Protein AF-A0A2K8KL99-F1 (afdb_monomer_lite)

Sequence (69 aa):
MTAQKKTTDGPITTEELARTPEYNDMIRQQMADEISAYLQLGGAVTEVKQGHRADPPRKPENRYGSRPL

Organism: NCBI:txid1336806

Radius of gyration: 26.5 Å; chains: 1; bounding box: 46×30×82 Å

Structure (mmCIF, N/CA/C/O backbone):
data_AF-A0A2K8KL99-F1
#
_entry.id   AF-A0A2K8KL99-F1
#
loop_
_atom_site.group_PDB
_atom_site.id
_atom_site.type_symbol
_atom_site.label_atom_id
_atom_site.label_alt_id
_atom_site.label_comp_id
_atom_site.label_asym_id
_atom_site.label_entity_id
_atom_site.label_seq_id
_atom_site.pdbx_PDB_ins_code
_atom_site.Cartn_x
_atom_site.Cartn_y
_atom_site.Cartn_z
_atom_site.occupancy
_atom_site.B_iso_or_equiv
_atom_site.auth_seq_id
_atom_site.auth_comp_id
_atom_site.auth_asym_id
_atom_site.auth_atom_id
_atom_site.pdbx_PDB_model_num
ATOM 1 N N . MET A 1 1 ? -3.917 -12.105 45.436 1.00 47.09 1 MET A N 1
ATOM 2 C CA . MET A 1 1 ? -3.073 -11.114 44.739 1.00 47.09 1 MET A CA 1
ATOM 3 C C . MET A 1 1 ? -3.989 -10.169 43.986 1.00 47.09 1 MET A C 1
ATOM 5 O O . MET A 1 1 ? -4.592 -10.582 43.007 1.00 47.09 1 MET A O 1
ATOM 9 N N . THR A 1 2 ? -4.180 -8.954 44.487 1.00 42.84 2 THR A N 1
ATOM 10 C CA . THR A 1 2 ? -5.087 -7.957 43.900 1.00 42.84 2 THR A CA 1
ATOM 11 C C . THR A 1 2 ? -4.235 -6.920 43.176 1.00 42.84 2 THR A C 1
ATOM 13 O O . THR A 1 2 ? -3.527 -6.145 43.814 1.00 42.84 2 THR A O 1
ATOM 16 N N . ALA A 1 3 ? -4.237 -6.953 41.841 1.00 50.84 3 ALA A N 1
ATOM 17 C CA . ALA A 1 3 ? -3.517 -5.982 41.025 1.00 50.84 3 ALA A CA 1
ATOM 18 C C . ALA A 1 3 ? -4.271 -4.643 41.040 1.00 50.84 3 ALA A C 1
ATOM 20 O O . ALA A 1 3 ? -5.404 -4.545 40.571 1.00 50.84 3 ALA A O 1
ATOM 21 N N . GLN A 1 4 ? -3.640 -3.625 41.620 1.00 46.56 4 GLN A N 1
ATOM 22 C CA . GLN A 1 4 ? -4.106 -2.240 41.622 1.00 46.56 4 GLN A CA 1
ATOM 23 C C . GLN A 1 4 ? -4.079 -1.704 40.180 1.00 46.56 4 GLN A C 1
ATOM 25 O O . GLN A 1 4 ? -3.020 -1.678 39.551 1.00 46.56 4 GLN A O 1
ATOM 30 N N . LYS A 1 5 ? -5.227 -1.271 39.643 1.00 53.25 5 LYS A N 1
ATOM 31 C CA . LYS A 1 5 ? -5.267 -0.483 38.403 1.00 53.25 5 LYS A CA 1
ATOM 32 C C . LYS A 1 5 ? -4.743 0.914 38.727 1.00 53.25 5 LYS A C 1
ATOM 34 O O . LYS A 1 5 ? -5.402 1.666 39.437 1.00 53.25 5 LYS A O 1
ATOM 39 N N . LYS A 1 6 ? -3.548 1.245 38.240 1.00 49.06 6 LYS A N 1
ATOM 40 C CA . LYS A 1 6 ? -2.966 2.582 38.375 1.00 49.06 6 LYS A CA 1
ATOM 41 C C . LYS A 1 6 ? -3.738 3.538 37.463 1.00 49.06 6 LYS A C 1
ATOM 43 O O . LYS A 1 6 ? -3.591 3.483 36.247 1.00 49.06 6 LYS A O 1
ATOM 48 N N . THR A 1 7 ? -4.593 4.369 38.044 1.00 56.81 7 THR A N 1
ATOM 49 C CA . THR A 1 7 ? -5.161 5.549 37.385 1.00 56.81 7 THR A CA 1
ATOM 50 C C . THR A 1 7 ? -4.039 6.569 37.198 1.00 56.81 7 THR A C 1
ATOM 52 O O . THR A 1 7 ? -3.553 7.142 38.172 1.00 56.81 7 THR A O 1
ATOM 55 N N . THR A 1 8 ? -3.576 6.737 35.960 1.00 59.09 8 THR A N 1
ATOM 56 C CA . THR A 1 8 ? -2.587 7.755 35.583 1.00 59.09 8 THR A CA 1
ATOM 57 C C . THR A 1 8 ? -3.339 8.967 35.027 1.00 59.09 8 THR A C 1
ATOM 59 O O . THR A 1 8 ? -3.661 8.996 33.845 1.00 59.09 8 THR A O 1
ATOM 62 N N . ASP A 1 9 ? -3.630 9.952 35.882 1.00 62.66 9 ASP A N 1
ATOM 63 C CA . ASP A 1 9 ? -4.108 11.293 35.493 1.00 62.66 9 ASP A CA 1
ATOM 64 C C . ASP A 1 9 ? -2.910 12.151 35.040 1.00 62.66 9 ASP A C 1
ATOM 66 O O . ASP A 1 9 ? -2.424 13.034 35.746 1.00 62.66 9 ASP A O 1
ATOM 70 N N . GLY A 1 10 ? -2.359 11.830 33.872 1.00 64.75 10 GLY A N 1
ATOM 71 C CA . GLY A 1 10 ? -1.295 12.595 33.220 1.00 64.75 10 GLY A CA 1
ATOM 72 C C . GLY A 1 10 ? -1.524 12.637 31.710 1.00 64.75 10 GLY A C 1
ATOM 73 O O . GLY A 1 10 ? -2.279 11.806 31.201 1.00 64.75 10 GLY A O 1
ATOM 74 N N . PRO A 1 11 ? -0.921 13.590 30.971 1.00 60.62 11 PRO A N 1
ATOM 75 C CA . PRO A 1 11 ? -1.045 13.611 29.520 1.00 60.62 11 PRO A CA 1
ATOM 76 C C . PRO A 1 11 ? -0.520 12.285 28.965 1.00 60.62 11 PRO A C 1
ATOM 78 O O . PRO A 1 11 ? 0.657 11.963 29.127 1.00 60.62 11 PRO A O 1
ATOM 81 N N . ILE A 1 12 ? -1.420 11.509 28.357 1.00 60.91 12 ILE A N 1
ATOM 82 C CA . ILE A 1 12 ? -1.103 10.206 27.775 1.00 60.91 12 ILE A CA 1
ATOM 83 C C . ILE A 1 12 ? -0.034 10.445 26.714 1.00 60.91 12 ILE A C 1
ATOM 85 O O . ILE A 1 12 ? -0.241 11.199 25.760 1.00 60.91 12 ILE A O 1
ATOM 89 N N . THR A 1 13 ? 1.130 9.835 26.900 1.00 70.81 13 THR A N 1
ATOM 90 C CA . THR A 1 13 ? 2.199 9.912 25.905 1.00 70.81 13 THR A CA 1
ATOM 91 C C . THR A 1 13 ? 1.778 9.152 24.645 1.00 70.81 13 THR A C 1
ATOM 93 O O . THR A 1 13 ? 1.043 8.166 24.722 1.00 70.81 13 THR A O 1
ATOM 96 N N . THR A 1 14 ? 2.239 9.574 23.464 1.00 70.69 14 THR A N 1
ATOM 97 C CA . THR A 1 14 ? 1.886 8.928 22.183 1.00 70.69 14 THR A CA 1
ATOM 98 C C . THR A 1 14 ? 2.152 7.417 22.198 1.00 70.69 14 THR A C 1
ATOM 100 O O . THR A 1 14 ? 1.385 6.642 21.631 1.00 70.69 14 THR A O 1
ATOM 103 N N . GLU A 1 15 ? 3.200 6.979 22.903 1.00 72.44 15 GLU A N 1
ATOM 104 C CA . GLU A 1 15 ? 3.545 5.562 23.052 1.00 72.44 15 GLU A CA 1
ATOM 105 C C . GLU A 1 15 ? 2.556 4.766 23.912 1.00 72.44 15 GLU A C 1
ATOM 107 O O . GLU A 1 15 ? 2.353 3.575 23.672 1.00 72.44 15 GLU A O 1
ATOM 112 N N . GLU A 1 16 ? 1.953 5.390 24.922 1.00 72.94 16 GLU A N 1
ATOM 113 C CA . GLU A 1 16 ? 0.935 4.754 25.760 1.00 72.94 16 GLU A CA 1
ATOM 114 C C . GLU A 1 16 ? -0.407 4.695 25.035 1.00 72.94 16 GLU A C 1
ATOM 116 O O . GLU A 1 16 ? -1.068 3.657 25.073 1.00 72.94 16 GLU A O 1
ATOM 121 N N . LEU A 1 17 ? -0.765 5.752 24.295 1.00 73.56 17 LEU A N 1
ATOM 122 C CA . LEU A 1 17 ? -1.964 5.769 23.457 1.00 73.56 17 LEU A CA 1
ATOM 123 C C . LEU A 1 17 ? -1.902 4.667 22.389 1.00 73.56 17 LEU A C 1
ATOM 125 O O . LEU A 1 17 ? -2.871 3.932 22.208 1.00 73.56 17 LEU A O 1
ATOM 129 N N . ALA A 1 18 ? -0.734 4.474 21.767 1.00 74.00 18 ALA A N 1
ATOM 130 C CA . ALA A 1 18 ? -0.512 3.438 20.759 1.00 74.00 18 ALA A CA 1
ATOM 131 C C . ALA A 1 18 ? -0.678 1.997 21.281 1.00 74.00 18 ALA A C 1
ATOM 133 O O . ALA A 1 18 ? -0.957 1.081 20.508 1.00 74.00 18 ALA A O 1
ATOM 134 N N . ARG A 1 19 ? -0.534 1.773 22.594 1.00 78.25 19 ARG A N 1
ATOM 135 C CA . ARG A 1 19 ? -0.732 0.453 23.222 1.00 78.25 19 ARG A CA 1
ATOM 136 C C . ARG A 1 19 ? -2.188 0.172 23.577 1.00 78.25 19 ARG A C 1
ATOM 138 O O . ARG A 1 19 ? -2.503 -0.951 23.972 1.00 78.25 19 ARG A O 1
ATOM 145 N N . THR A 1 20 ? -3.072 1.160 23.459 1.00 86.31 20 THR A N 1
ATOM 146 C CA . THR A 1 20 ? -4.495 0.961 23.736 1.00 86.31 20 THR A CA 1
ATOM 147 C C . THR A 1 20 ? -5.174 0.206 22.585 1.00 86.31 20 THR A C 1
ATOM 149 O O . THR A 1 20 ? -4.814 0.383 21.417 1.00 86.31 20 THR A O 1
ATOM 152 N N . PRO A 1 21 ? -6.157 -0.663 22.873 1.00 88.38 21 PRO A N 1
ATOM 153 C CA . PRO A 1 21 ? -6.913 -1.351 21.828 1.00 88.38 21 PRO A CA 1
ATOM 154 C C . PRO A 1 21 ? -7.689 -0.370 20.935 1.00 88.38 21 PRO A C 1
ATOM 156 O O . PRO A 1 21 ? -7.711 -0.561 19.724 1.00 88.38 21 PRO A O 1
ATOM 159 N N . GLU A 1 22 ? -8.219 0.716 21.504 1.00 88.50 22 GLU A N 1
ATOM 160 C CA . GLU A 1 22 ? -8.998 1.730 20.777 1.00 88.50 22 GLU A CA 1
ATOM 161 C C . GLU A 1 22 ? -8.178 2.429 19.686 1.00 88.50 22 GLU A C 1
ATOM 163 O O . GLU A 1 22 ? -8.645 2.585 18.558 1.00 88.50 22 GLU A O 1
ATOM 168 N N . TYR A 1 23 ? -6.924 2.789 19.978 1.00 88.56 23 TYR A N 1
ATOM 169 C CA . TYR A 1 23 ? -6.039 3.380 18.975 1.00 88.56 23 TYR A CA 1
ATOM 170 C C . TYR A 1 23 ? -5.743 2.404 17.829 1.00 88.56 23 TYR A C 1
ATOM 172 O O . TYR A 1 23 ? -5.737 2.793 16.663 1.00 88.56 23 TYR A O 1
ATOM 180 N N . ASN A 1 24 ? -5.551 1.117 18.138 1.00 88.75 24 ASN A N 1
ATOM 181 C CA . ASN A 1 24 ? -5.362 0.094 17.110 1.00 88.75 24 ASN A CA 1
ATOM 182 C C . ASN A 1 24 ? -6.604 -0.064 16.222 1.00 88.75 24 ASN A C 1
ATOM 184 O O . ASN A 1 24 ? -6.466 -0.254 15.016 1.00 88.75 24 ASN A O 1
ATOM 188 N N . ASP A 1 25 ? -7.805 0.021 16.796 1.00 93.31 25 ASP A N 1
ATOM 189 C CA . ASP A 1 25 ? -9.054 -0.035 16.034 1.00 93.31 25 ASP A CA 1
ATOM 190 C C . ASP A 1 25 ? -9.220 1.180 15.119 1.00 93.31 25 ASP A C 1
ATOM 192 O O . ASP A 1 25 ? -9.576 1.015 13.952 1.00 93.31 25 ASP A O 1
ATOM 196 N N . MET A 1 26 ? -8.865 2.377 15.594 1.00 92.81 26 MET A N 1
ATOM 197 C CA . MET A 1 26 ? -8.856 3.590 14.773 1.00 92.81 26 MET A CA 1
ATOM 198 C C . MET A 1 26 ? -7.909 3.454 13.572 1.00 92.81 26 MET A C 1
ATOM 200 O O . MET A 1 26 ? -8.294 3.744 12.441 1.00 92.81 26 MET A O 1
ATOM 204 N N . ILE A 1 27 ? -6.691 2.948 13.791 1.00 93.44 27 ILE A N 1
ATOM 205 C CA . ILE A 1 27 ? -5.714 2.716 12.716 1.00 93.44 27 ILE A CA 1
ATOM 206 C C . ILE A 1 27 ? -6.223 1.673 11.711 1.00 93.44 27 ILE A C 1
ATOM 208 O O . ILE A 1 27 ? -6.062 1.850 10.504 1.00 93.44 27 ILE A O 1
ATOM 212 N N . ARG A 1 28 ? -6.867 0.595 12.179 1.00 94.50 28 ARG A N 1
ATOM 213 C CA . ARG A 1 28 ? -7.468 -0.420 11.294 1.00 94.50 28 ARG A CA 1
ATOM 214 C C . ARG A 1 28 ? -8.579 0.167 10.428 1.00 94.50 28 ARG A C 1
ATOM 216 O O . ARG A 1 28 ? -8.646 -0.171 9.251 1.00 94.50 28 ARG A O 1
ATOM 223 N N . GLN A 1 29 ? -9.431 1.021 10.995 1.00 96.44 29 GLN A N 1
ATOM 224 C CA . GLN A 1 29 ? -10.494 1.702 10.252 1.00 96.44 29 GLN A CA 1
ATOM 225 C C . GLN A 1 29 ? -9.912 2.633 9.189 1.00 96.44 29 GLN A C 1
ATOM 227 O O . GLN A 1 29 ? -10.263 2.503 8.021 1.00 96.44 29 GLN A O 1
ATOM 232 N N . GLN A 1 30 ? -8.946 3.477 9.563 1.00 96.25 30 GLN A N 1
ATOM 233 C CA . GLN A 1 30 ? -8.266 4.361 8.617 1.00 96.25 30 GLN A CA 1
ATOM 234 C C . GLN A 1 30 ? -7.629 3.573 7.460 1.00 96.25 30 GLN A C 1
ATOM 236 O O . GLN A 1 30 ? -7.823 3.909 6.294 1.00 96.25 30 GLN A O 1
ATOM 241 N N . MET A 1 31 ? -6.910 2.490 7.765 1.00 95.06 31 MET A N 1
ATOM 242 C CA . MET A 1 31 ? -6.305 1.632 6.744 1.00 95.06 31 MET A CA 1
ATOM 243 C C . MET A 1 31 ? -7.363 0.995 5.828 1.00 95.06 31 MET A C 1
ATOM 245 O O . MET A 1 31 ? -7.144 0.885 4.622 1.00 95.06 31 MET A O 1
ATOM 249 N N . ALA A 1 32 ? -8.508 0.574 6.372 1.00 95.44 32 ALA A N 1
ATOM 250 C CA . ALA A 1 32 ? -9.601 0.017 5.579 1.00 95.44 32 ALA A CA 1
ATOM 251 C C . ALA A 1 32 ? -10.188 1.053 4.605 1.00 95.44 32 ALA A C 1
ATOM 253 O O . ALA A 1 32 ? -10.420 0.726 3.437 1.00 95.44 32 ALA A O 1
ATOM 254 N N . ASP A 1 33 ? -10.355 2.299 5.052 1.00 96.44 33 ASP A N 1
ATOM 255 C CA . ASP A 1 33 ? -10.834 3.401 4.216 1.00 96.44 33 ASP A CA 1
ATOM 256 C C . ASP A 1 33 ? -9.848 3.702 3.080 1.00 96.44 33 ASP A C 1
ATOM 258 O O . ASP A 1 33 ? -10.245 3.781 1.914 1.00 96.44 33 ASP A O 1
ATOM 262 N N . GLU A 1 34 ? -8.551 3.777 3.386 1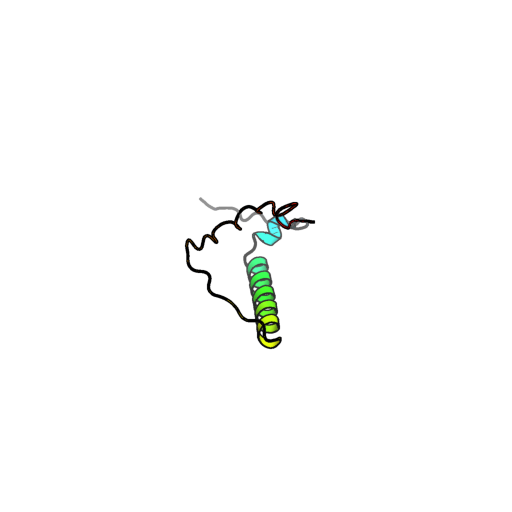.00 94.62 34 GLU A N 1
ATOM 263 C CA . GLU A 1 34 ? -7.487 3.996 2.400 1.00 94.62 34 GLU A CA 1
ATOM 264 C C . GLU A 1 34 ? -7.433 2.879 1.344 1.00 94.62 34 GLU A C 1
ATOM 266 O O . GLU A 1 34 ? -7.344 3.156 0.144 1.00 94.62 34 GLU A O 1
ATOM 271 N N . ILE A 1 35 ? -7.553 1.614 1.766 1.00 93.81 35 ILE A N 1
ATOM 272 C CA . ILE A 1 35 ? -7.630 0.467 0.850 1.00 93.81 35 ILE A CA 1
ATOM 273 C C . ILE A 1 35 ? -8.863 0.585 -0.047 1.00 93.81 35 ILE A C 1
ATOM 275 O O . ILE A 1 35 ? -8.767 0.370 -1.256 1.00 93.81 35 ILE A O 1
ATOM 279 N N . SER A 1 36 ? -10.017 0.941 0.519 1.00 92.69 36 SER A N 1
ATOM 280 C CA . SER A 1 36 ? -11.253 1.078 -0.252 1.00 92.69 36 SER A CA 1
ATOM 281 C C . SER A 1 36 ? -11.136 2.164 -1.328 1.00 92.69 36 SER A C 1
ATOM 283 O O . SER A 1 36 ? -11.504 1.925 -2.480 1.00 92.69 36 SER A O 1
ATOM 285 N N . ALA A 1 37 ? -10.534 3.309 -0.994 1.00 95.69 37 ALA A N 1
ATOM 286 C CA . ALA A 1 37 ? -10.291 4.402 -1.926 1.00 95.69 37 ALA A CA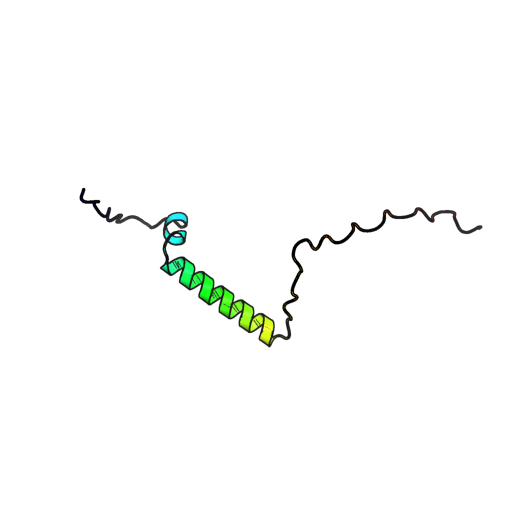 1
ATOM 287 C C . ALA A 1 37 ? -9.311 3.992 -3.037 1.00 95.69 37 ALA A C 1
ATOM 289 O O . ALA A 1 37 ? -9.553 4.269 -4.212 1.00 95.69 37 ALA A O 1
ATOM 290 N N . TYR A 1 38 ? -8.237 3.274 -2.691 1.00 94.12 38 TYR A N 1
ATOM 291 C CA . TYR A 1 38 ? -7.275 2.751 -3.663 1.00 94.12 38 TYR A CA 1
ATOM 292 C C . TYR A 1 38 ? -7.934 1.815 -4.685 1.00 94.12 38 TYR A C 1
ATOM 294 O O . TYR A 1 38 ? -7.695 1.942 -5.887 1.00 94.12 38 TYR A O 1
ATOM 302 N N . LEU A 1 39 ? -8.805 0.914 -4.222 1.00 93.50 39 LEU A N 1
ATOM 303 C CA . LEU A 1 39 ? -9.544 -0.002 -5.094 1.00 93.50 39 LEU A CA 1
ATOM 304 C C . LEU A 1 39 ? -10.561 0.738 -5.978 1.00 93.50 39 LEU A C 1
ATOM 306 O O . LEU A 1 39 ? -10.684 0.422 -7.160 1.00 93.50 39 LEU A O 1
ATOM 310 N N . GLN A 1 40 ? -11.257 1.750 -5.447 1.00 94.06 40 GLN A N 1
ATOM 311 C CA . GLN A 1 40 ? -12.210 2.566 -6.217 1.00 94.06 40 GLN A CA 1
ATOM 312 C C . GLN A 1 40 ? -11.541 3.379 -7.331 1.00 94.06 40 GLN A C 1
ATOM 314 O O . GLN A 1 40 ? -12.123 3.553 -8.399 1.00 94.06 40 GLN A O 1
ATOM 319 N N . LEU A 1 41 ? -10.307 3.838 -7.112 1.00 94.69 41 LEU A N 1
ATOM 320 C CA . LEU A 1 41 ? -9.502 4.540 -8.115 1.00 94.69 41 LEU A CA 1
ATOM 321 C C . LEU A 1 41 ? -8.960 3.611 -9.221 1.00 94.69 41 LEU A C 1
ATOM 323 O O . LEU A 1 41 ? -8.259 4.077 -10.118 1.00 94.69 41 LEU A O 1
ATOM 327 N N . GLY A 1 42 ? -9.279 2.312 -9.179 1.00 91.50 42 GLY A N 1
ATOM 328 C CA . GLY A 1 42 ? -8.813 1.316 -10.145 1.00 91.50 42 GLY A CA 1
ATOM 329 C C . GLY A 1 42 ? -7.456 0.701 -9.795 1.00 91.50 42 GLY A C 1
ATOM 330 O O . GLY A 1 42 ? -6.835 0.066 -10.648 1.00 91.50 42 GLY A O 1
ATOM 331 N N . GLY A 1 43 ? -6.980 0.885 -8.559 1.00 90.38 43 GLY A N 1
ATOM 332 C CA . GLY A 1 43 ? -5.818 0.178 -8.034 1.00 90.38 43 GLY A CA 1
ATOM 333 C C . GLY A 1 43 ? -6.069 -1.329 -7.929 1.00 90.38 43 GLY A C 1
ATOM 334 O O . GLY A 1 43 ? -7.194 -1.776 -7.708 1.00 90.38 43 GLY A O 1
ATOM 335 N N . ALA A 1 44 ? -5.011 -2.128 -8.076 1.00 91.06 44 ALA A N 1
ATOM 336 C CA . ALA A 1 44 ? -5.086 -3.585 -8.010 1.00 91.06 44 ALA A CA 1
ATOM 337 C C . ALA A 1 44 ? -4.082 -4.125 -6.990 1.00 91.06 44 ALA A C 1
ATOM 339 O O . ALA A 1 44 ? -2.899 -3.784 -7.018 1.00 91.06 44 ALA A O 1
ATOM 340 N N . VAL A 1 45 ? -4.551 -4.996 -6.097 1.00 87.19 45 VAL A N 1
ATOM 341 C CA . VAL A 1 45 ? -3.680 -5.708 -5.157 1.00 87.19 45 VAL A CA 1
ATOM 342 C C . VAL A 1 45 ? -3.098 -6.923 -5.870 1.00 87.19 45 VAL A C 1
ATOM 344 O O . VAL A 1 45 ? -3.831 -7.730 -6.439 1.00 87.19 45 VAL A O 1
ATOM 347 N N . THR A 1 46 ? -1.773 -7.049 -5.846 1.00 89.31 46 THR A N 1
ATOM 348 C CA . THR A 1 46 ? -1.068 -8.203 -6.413 1.00 89.31 46 THR A CA 1
ATOM 349 C C . THR A 1 46 ? -0.632 -9.138 -5.296 1.00 89.31 46 THR A C 1
ATOM 351 O O . THR A 1 46 ? -0.036 -8.717 -4.305 1.00 89.31 46 THR A O 1
ATOM 354 N N . GLU A 1 47 ? -0.947 -10.422 -5.439 1.00 89.50 47 GLU A N 1
ATOM 355 C CA . GLU A 1 47 ? -0.474 -11.443 -4.511 1.00 89.50 47 GLU A CA 1
ATOM 356 C C . GLU A 1 47 ? 0.990 -11.772 -4.821 1.00 89.50 47 GLU A C 1
ATOM 358 O O . GLU A 1 47 ? 1.329 -12.221 -5.919 1.00 89.50 47 GLU A O 1
ATOM 363 N N . VAL A 1 48 ? 1.871 -11.561 -3.843 1.00 85.94 48 VAL A N 1
ATOM 364 C CA . VAL A 1 48 ? 3.283 -11.934 -3.947 1.00 85.94 48 VAL A CA 1
ATOM 365 C C . VAL A 1 48 ? 3.484 -13.263 -3.230 1.00 85.94 48 VAL A C 1
ATOM 367 O O . VAL A 1 48 ? 3.278 -13.371 -2.022 1.00 85.94 48 VAL A O 1
ATOM 370 N N . LYS A 1 49 ? 3.907 -14.287 -3.977 1.00 88.00 49 LYS A N 1
ATOM 371 C CA . LYS A 1 49 ? 4.184 -15.613 -3.412 1.00 88.00 49 LYS A CA 1
ATOM 372 C C . LYS A 1 49 ? 5.285 -15.539 -2.355 1.00 88.00 49 LYS A C 1
ATOM 374 O O . LYS A 1 49 ? 6.276 -14.821 -2.511 1.00 88.00 49 LYS A O 1
ATOM 379 N N . GLN A 1 50 ? 5.147 -16.343 -1.304 1.00 87.31 50 GLN A N 1
ATOM 380 C CA . GLN A 1 50 ? 6.200 -16.498 -0.305 1.00 87.31 50 GLN A CA 1
ATOM 381 C C . GLN A 1 50 ? 7.504 -16.971 -0.962 1.00 87.31 50 GLN A C 1
ATOM 383 O O . GLN A 1 50 ? 7.497 -17.857 -1.815 1.00 87.31 50 GLN A O 1
ATOM 388 N N . GLY A 1 51 ? 8.624 -16.356 -0.577 1.00 84.25 51 GLY A N 1
ATOM 389 C CA . GLY A 1 51 ? 9.931 -16.652 -1.166 1.00 84.25 51 GLY A CA 1
ATOM 390 C C . GLY A 1 51 ? 10.155 -16.054 -2.559 1.00 84.25 51 GLY A C 1
ATOM 391 O O . GLY A 1 51 ? 11.149 -16.400 -3.195 1.00 84.25 51 GLY A O 1
ATOM 392 N N . HIS A 1 52 ? 9.283 -15.154 -3.039 1.00 84.31 52 HIS A N 1
ATOM 393 C CA . HIS A 1 52 ? 9.516 -14.419 -4.281 1.00 84.31 52 HIS A CA 1
ATOM 394 C C . HIS A 1 52 ? 10.769 -13.542 -4.156 1.00 84.31 52 HIS A C 1
ATOM 396 O O . HIS A 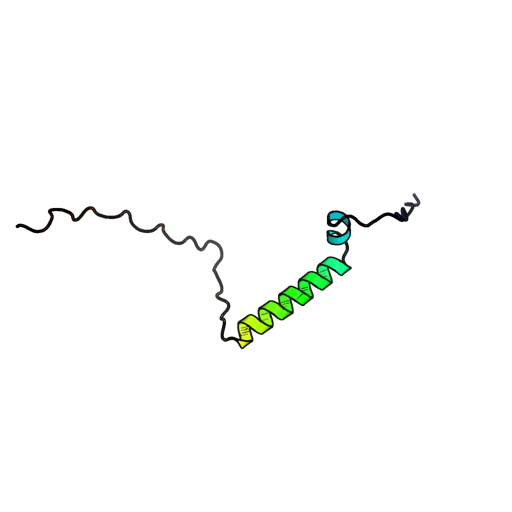1 52 ? 10.743 -12.428 -3.628 1.00 84.31 52 HIS A O 1
ATOM 402 N N . ARG A 1 53 ? 11.882 -14.056 -4.672 1.00 80.88 53 ARG A N 1
ATOM 403 C CA . ARG A 1 53 ? 13.122 -13.319 -4.870 1.00 80.88 53 ARG A CA 1
ATOM 404 C C . ARG A 1 53 ? 13.205 -12.993 -6.352 1.00 80.88 53 ARG A C 1
ATOM 406 O O . ARG A 1 53 ? 13.358 -13.898 -7.163 1.00 80.88 53 ARG A O 1
ATOM 413 N N . ALA A 1 54 ? 13.067 -11.718 -6.706 1.00 81.62 54 ALA A N 1
ATOM 414 C CA . ALA A 1 54 ? 13.417 -11.298 -8.054 1.00 81.62 54 ALA A CA 1
ATOM 415 C C . ALA A 1 54 ? 14.919 -11.540 -8.236 1.00 81.62 54 ALA A C 1
ATOM 417 O O . ALA A 1 54 ? 15.713 -11.134 -7.377 1.00 81.62 54 ALA A O 1
ATOM 418 N N . ASP A 1 55 ? 15.303 -12.221 -9.315 1.00 84.25 55 ASP A N 1
ATOM 419 C CA . ASP A 1 55 ? 16.714 -12.308 -9.666 1.00 84.25 55 ASP A CA 1
ATOM 420 C C . ASP A 1 55 ? 17.264 -10.888 -9.836 1.00 84.25 55 ASP A C 1
ATOM 422 O O . ASP A 1 55 ? 16.591 -10.020 -10.409 1.00 84.25 55 ASP A O 1
ATOM 426 N N . PRO A 1 56 ? 18.465 -10.608 -9.308 1.00 83.50 56 PRO A N 1
ATOM 427 C CA . PRO A 1 56 ? 19.047 -9.288 -9.432 1.00 83.50 56 PRO A CA 1
ATOM 428 C C . PRO A 1 56 ? 19.204 -8.925 -10.916 1.00 83.50 56 PRO A C 1
ATOM 430 O O . PRO A 1 56 ? 19.483 -9.797 -11.747 1.00 83.50 56 PRO A O 1
ATOM 433 N N . PRO A 1 57 ? 19.056 -7.637 -11.268 1.00 87.75 57 PRO A N 1
ATOM 434 C CA . PRO A 1 57 ? 19.249 -7.190 -12.638 1.00 87.75 57 PRO A CA 1
ATOM 435 C C . PRO A 1 57 ? 20.632 -7.611 -13.143 1.00 87.75 57 PRO A C 1
ATOM 437 O O . PRO A 1 57 ? 21.631 -7.551 -12.418 1.00 87.75 57 PRO A O 1
ATOM 440 N N . ARG A 1 58 ? 20.694 -8.049 -14.406 1.0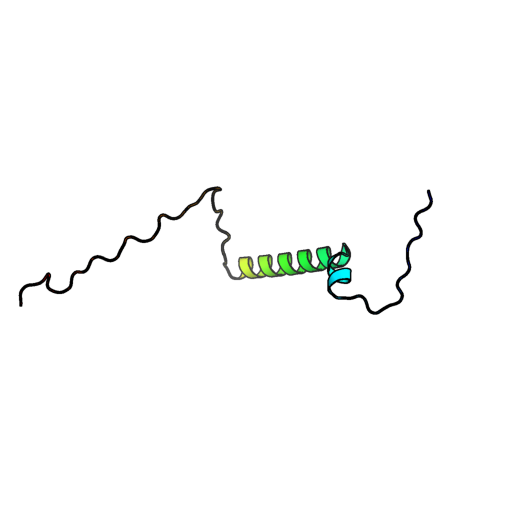0 86.94 58 ARG A N 1
ATOM 441 C CA . ARG A 1 58 ? 21.946 -8.501 -15.018 1.00 86.94 58 ARG A CA 1
ATOM 442 C C . ARG A 1 58 ? 22.972 -7.370 -14.998 1.00 86.94 58 ARG A C 1
ATOM 444 O O . ARG A 1 58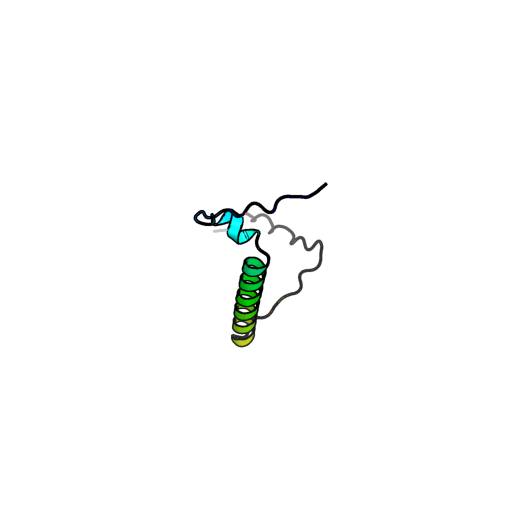 ? 22.645 -6.224 -15.308 1.00 86.94 58 ARG A O 1
ATOM 451 N N . LYS A 1 59 ? 24.226 -7.707 -14.683 1.00 89.69 59 LYS A N 1
ATOM 452 C CA . LYS A 1 59 ? 25.343 -6.756 -14.734 1.00 89.69 59 LYS A CA 1
ATOM 453 C C . LYS A 1 59 ? 25.378 -6.068 -16.114 1.00 89.69 59 LYS A C 1
ATOM 455 O O . LYS A 1 59 ? 25.228 -6.766 -17.123 1.00 89.69 59 LYS A O 1
ATOM 460 N N . PRO A 1 60 ? 25.571 -4.738 -16.185 1.00 89.50 60 PRO A N 1
ATOM 461 C CA . PRO A 1 60 ? 25.666 -4.046 -17.463 1.00 89.50 60 PRO A CA 1
ATOM 462 C C . PRO A 1 60 ? 26.868 -4.561 -18.263 1.00 89.50 60 PRO A C 1
ATOM 464 O O . PRO A 1 60 ? 27.968 -4.716 -17.729 1.00 89.50 60 PRO A O 1
ATOM 467 N N . GLU A 1 61 ? 26.653 -4.823 -19.551 1.00 88.56 61 GLU A N 1
ATOM 468 C CA . GLU A 1 61 ? 27.729 -5.108 -20.502 1.00 88.56 61 GLU A CA 1
ATOM 469 C C . GLU A 1 61 ? 28.289 -3.783 -21.027 1.00 88.56 61 GLU A C 1
ATOM 471 O O . GLU A 1 61 ? 27.533 -2.923 -21.483 1.00 88.56 61 GLU A O 1
ATOM 476 N N . ASN A 1 62 ? 29.612 -3.619 -21.012 1.00 88.31 62 ASN A N 1
ATOM 477 C CA . ASN A 1 62 ? 30.242 -2.502 -21.707 1.00 88.31 62 ASN A CA 1
ATOM 478 C C . ASN A 1 62 ? 30.215 -2.775 -23.222 1.00 88.31 62 ASN A C 1
ATOM 480 O O . ASN A 1 62 ? 30.890 -3.686 -23.693 1.00 88.31 62 ASN A O 1
ATOM 484 N N . ARG A 1 63 ? 29.426 -2.002 -23.982 1.00 84.44 63 ARG A N 1
ATOM 485 C CA . ARG A 1 63 ? 29.367 -2.065 -25.460 1.00 84.44 63 ARG A CA 1
ATOM 486 C C . ARG A 1 63 ? 30.086 -0.901 -26.144 1.00 84.44 63 ARG A C 1
ATOM 488 O O . ARG A 1 63 ? 29.993 -0.761 -27.366 1.00 84.44 63 ARG A O 1
ATOM 495 N N . TYR A 1 64 ? 30.791 -0.064 -25.385 1.00 87.75 64 TYR A N 1
ATOM 496 C CA . TYR A 1 64 ? 31.578 1.025 -25.950 1.00 87.75 64 TYR A CA 1
ATOM 497 C C . TYR A 1 64 ? 32.704 0.463 -26.832 1.00 87.75 64 TYR A C 1
ATOM 499 O O . TYR A 1 64 ? 33.393 -0.472 -26.433 1.00 87.75 64 TYR A O 1
ATOM 507 N N . GLY A 1 65 ? 32.854 0.988 -28.052 1.00 83.06 65 GLY A N 1
ATOM 508 C CA . GLY A 1 65 ? 33.859 0.5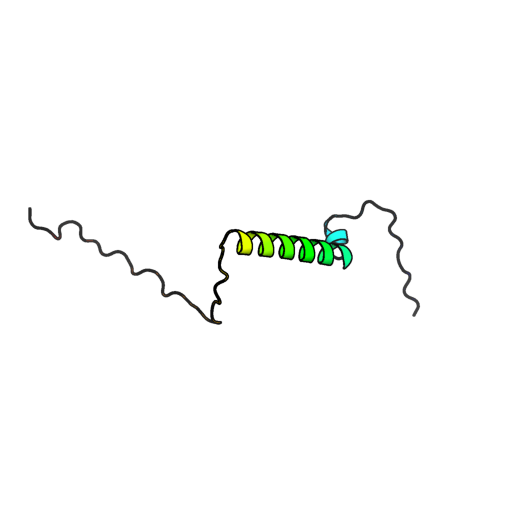20 -29.019 1.00 83.06 65 GLY A CA 1
ATOM 509 C C . GLY A 1 65 ? 33.544 -0.807 -29.729 1.00 83.06 65 GLY A C 1
ATOM 510 O O . GLY A 1 65 ? 34.379 -1.302 -30.474 1.00 83.06 65 GLY A O 1
ATOM 511 N N . SER A 1 66 ? 32.352 -1.388 -29.538 1.00 80.81 66 SER A N 1
ATOM 512 C CA . SER A 1 66 ? 31.935 -2.627 -30.231 1.00 80.81 66 SER A CA 1
ATOM 513 C C . SER A 1 66 ? 31.498 -2.424 -31.688 1.00 80.81 66 SER A C 1
ATOM 515 O O . SER A 1 66 ? 31.302 -3.395 -32.418 1.00 80.81 66 SER A O 1
ATOM 517 N N . ARG A 1 67 ? 31.328 -1.168 -32.117 1.00 82.06 67 ARG A N 1
ATOM 518 C CA . ARG A 1 67 ? 31.035 -0.803 -33.506 1.00 82.06 67 ARG A CA 1
ATOM 519 C C . ARG A 1 67 ? 32.313 -0.232 -34.132 1.00 82.06 67 ARG A C 1
ATOM 521 O O . ARG A 1 67 ? 32.881 0.676 -33.524 1.00 82.06 67 ARG A O 1
ATOM 528 N N . PRO A 1 68 ? 32.759 -0.740 -35.296 1.00 79.31 68 PRO A N 1
ATOM 529 C CA . PRO A 1 68 ? 33.839 -0.109 -36.044 1.00 79.31 68 PRO A CA 1
ATOM 530 C C . PRO A 1 68 ? 33.435 1.316 -36.448 1.00 79.31 68 PRO A C 1
ATOM 532 O O . PRO A 1 68 ? 32.255 1.559 -36.718 1.00 79.31 68 PRO A O 1
ATOM 535 N N . LEU A 1 69 ? 34.412 2.227 -36.440 1.00 73.75 69 LEU A N 1
ATOM 536 C CA . LEU A 1 69 ? 34.284 3.598 -36.946 1.00 73.75 69 LEU A CA 1
ATOM 537 C C . LEU A 1 69 ? 34.364 3.625 -38.474 1.00 73.75 69 LEU A C 1
ATOM 539 O O . LEU A 1 69 ? 35.166 2.834 -39.021 1.00 73.75 69 LEU A O 1
#

InterPro domains:
  IPR049191 Transcriptional regulator SutA, RNAP-binding domain [PF20661] (25-56)

Secondary structure (DSSP, 8-state):
---------S---HHHHTTSHHHHHHHHHHHHHHHHHHHHTT--PPPPPTT--PPPPPPPP--TT-S--

pLDDT: mean 81.38, std 14.19, range [42.84, 96.44]

Foldseek 3Di:
DDDDDDDDPDDQDPVNCCPDPVSVVVVVVVVVVVVVVCVVVVHDDDDDDPPDDDDPPDDDDPCPPVDDD